Protein AF-A0A6G9NEA3-F1 (afdb_monomer_lite)

pLDDT: mean 80.81, std 11.54, range [42.62, 92.19]

Structure (mmCIF, N/CA/C/O backbone):
data_AF-A0A6G9NEA3-F1
#
_entry.id   AF-A0A6G9NEA3-F1
#
loop_
_atom_site.group_PDB
_atom_site.id
_atom_site.type_symbol
_atom_site.label_atom_id
_atom_site.label_alt_id
_atom_site.label_comp_id
_atom_site.label_asym_id
_atom_site.label_entity_id
_atom_site.label_seq_id
_atom_site.pdbx_PDB_ins_code
_atom_site.Cartn_x
_atom_site.Cartn_y
_atom_site.Cartn_z
_atom_site.occupancy
_atom_site.B_iso_or_equiv
_atom_site.auth_seq_id
_atom_site.auth_comp_id
_atom_site.auth_asym_id
_atom_site.auth_atom_id
_atom_site.pdbx_PDB_model_num
ATOM 1 N N . MET A 1 1 ? -14.540 21.307 9.129 1.00 42.62 1 MET A N 1
ATOM 2 C CA . MET A 1 1 ? -15.300 20.104 8.724 1.00 42.62 1 MET A CA 1
ATOM 3 C C . MET A 1 1 ? -14.407 18.895 8.956 1.00 42.62 1 MET A C 1
ATOM 5 O O . MET A 1 1 ? -13.262 18.945 8.523 1.00 42.62 1 MET A O 1
ATOM 9 N N . ARG A 1 2 ? -14.862 17.873 9.697 1.00 49.06 2 ARG A N 1
ATOM 10 C CA . ARG A 1 2 ? -14.111 16.610 9.819 1.00 49.06 2 ARG A CA 1
ATOM 11 C C . ARG A 1 2 ? -14.050 15.959 8.432 1.00 49.06 2 ARG A C 1
ATOM 13 O O . ARG A 1 2 ? -15.046 15.963 7.715 1.00 49.06 2 ARG A O 1
ATOM 20 N N . TYR A 1 3 ? -12.865 15.511 8.030 1.00 51.56 3 TYR A N 1
ATOM 21 C CA . TYR A 1 3 ? -12.646 14.836 6.752 1.00 51.56 3 TYR A CA 1
ATOM 22 C C . TYR A 1 3 ? -13.442 13.525 6.727 1.00 51.56 3 TYR A C 1
ATOM 24 O O . TYR A 1 3 ? -13.307 12.723 7.646 1.00 51.56 3 TYR A O 1
ATOM 32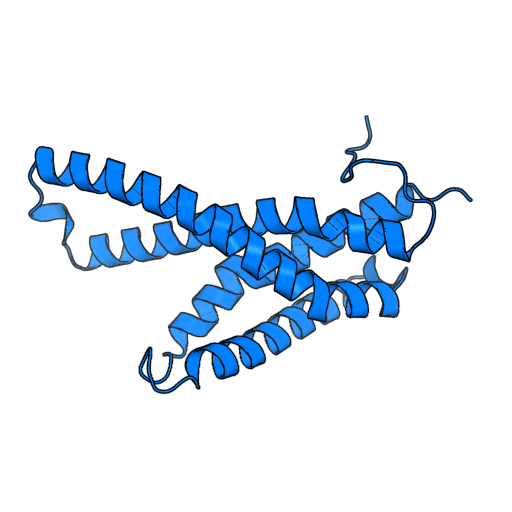 N N . ARG A 1 4 ? -14.275 13.341 5.695 1.00 57.34 4 ARG A N 1
ATOM 33 C CA . ARG A 1 4 ? -15.233 12.236 5.578 1.00 57.34 4 ARG A CA 1
ATOM 34 C C . ARG A 1 4 ? -14.719 11.222 4.562 1.00 57.34 4 ARG A C 1
ATOM 36 O O . ARG A 1 4 ? -14.738 11.480 3.360 1.00 57.34 4 ARG A O 1
ATOM 43 N N . ALA A 1 5 ? -14.228 10.088 5.037 1.00 53.56 5 ALA A N 1
ATOM 44 C CA . ALA A 1 5 ? -13.597 9.076 4.193 1.00 53.56 5 ALA A CA 1
ATOM 45 C C . ALA A 1 5 ? -14.573 7.971 3.755 1.00 53.56 5 ALA A C 1
ATOM 47 O O . ALA A 1 5 ? -14.311 6.795 3.973 1.00 53.56 5 ALA A O 1
ATOM 48 N N . GLY A 1 6 ? -15.727 8.325 3.184 1.00 56.78 6 GLY A N 1
ATOM 49 C CA . GLY A 1 6 ? -16.719 7.325 2.776 1.00 56.78 6 GLY A CA 1
ATOM 50 C C . GLY A 1 6 ? -17.952 7.910 2.087 1.00 56.78 6 GLY A C 1
ATOM 51 O O . GLY A 1 6 ? -18.280 9.083 2.259 1.00 56.78 6 GLY A O 1
ATOM 52 N N . PHE A 1 7 ? -18.657 7.074 1.318 1.00 60.97 7 PHE A N 1
ATOM 53 C CA . PHE A 1 7 ? -19.892 7.425 0.597 1.00 60.97 7 PHE A CA 1
ATOM 54 C C . PHE A 1 7 ? -21.162 7.365 1.479 1.00 60.97 7 PHE A C 1
ATOM 56 O O . PHE A 1 7 ? -22.262 7.146 0.980 1.00 60.97 7 PHE A O 1
ATOM 63 N N . GLY A 1 8 ? -21.035 7.546 2.798 1.00 64.50 8 GLY A N 1
ATOM 64 C CA . GLY A 1 8 ? -22.147 7.487 3.752 1.00 64.50 8 GLY A CA 1
ATOM 65 C C . GLY A 1 8 ? -21.667 7.387 5.201 1.00 64.50 8 GLY A C 1
ATOM 66 O O . GLY A 1 8 ? -20.497 7.098 5.434 1.00 64.50 8 GLY A O 1
ATOM 67 N N . ALA A 1 9 ? -22.556 7.642 6.167 1.00 68.25 9 ALA A N 1
ATOM 68 C CA . ALA A 1 9 ? -22.260 7.401 7.582 1.00 68.25 9 ALA A CA 1
ATOM 69 C C . ALA A 1 9 ? -22.343 5.888 7.867 1.00 68.25 9 ALA A C 1
ATOM 71 O O . ALA A 1 9 ? -23.358 5.273 7.520 1.00 68.25 9 ALA A O 1
ATOM 72 N N . PRO A 1 10 ? -21.309 5.262 8.453 1.00 76.81 10 PRO A N 1
ATOM 73 C CA . PRO A 1 10 ? -21.353 3.839 8.756 1.00 76.81 10 PRO A CA 1
ATOM 74 C C . PRO A 1 10 ? -22.347 3.548 9.890 1.00 76.81 10 PRO A C 1
ATOM 76 O O . PRO A 1 10 ?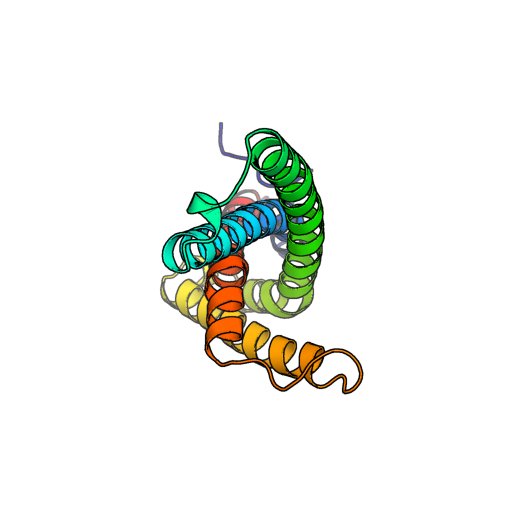 -22.418 4.270 10.877 1.00 76.81 10 PRO A O 1
ATOM 79 N N . VAL A 1 11 ? -23.095 2.451 9.759 1.00 81.62 11 VAL A N 1
ATOM 80 C CA . VAL A 1 11 ? -24.069 1.965 10.765 1.00 81.62 11 VAL A CA 1
ATOM 81 C C . VAL A 1 11 ? -23.523 0.816 11.616 1.00 81.62 11 VAL A C 1
ATOM 83 O O . VAL A 1 11 ? -24.143 0.388 12.581 1.00 81.62 11 VAL A O 1
ATOM 86 N N . SER A 1 12 ? -22.359 0.282 11.252 1.00 85.94 12 SER A N 1
ATOM 87 C CA . SER A 1 12 ? -21.700 -0.816 11.955 1.00 85.94 12 SER A CA 1
ATOM 88 C C . SER A 1 12 ? -20.183 -0.748 11.791 1.00 85.94 12 SER A C 1
ATOM 90 O O . SER A 1 12 ? -19.668 -0.175 10.823 1.00 85.94 12 SER A O 1
ATOM 92 N N . ARG A 1 13 ? -19.454 -1.421 12.687 1.00 85.38 13 ARG A N 1
ATOM 93 C CA . ARG A 1 13 ? -17.992 -1.561 12.583 1.00 85.38 13 ARG A CA 1
ATOM 94 C C . ARG A 1 13 ? -17.551 -2.194 11.265 1.00 85.38 13 ARG A C 1
ATOM 96 O O . ARG A 1 13 ? -16.566 -1.744 10.700 1.00 85.38 13 ARG A O 1
ATOM 103 N N . LEU A 1 14 ? -18.291 -3.183 10.756 1.00 88.38 14 LEU A N 1
ATOM 104 C CA . LEU A 1 14 ? -17.993 -3.820 9.470 1.00 88.38 14 LEU A CA 1
ATOM 105 C C . LEU A 1 14 ? -18.121 -2.832 8.308 1.00 88.38 14 LEU A C 1
ATOM 107 O O . LEU A 1 14 ? -17.253 -2.770 7.445 1.00 88.38 14 LEU A O 1
ATOM 111 N N . THR A 1 15 ? -19.189 -2.034 8.292 1.00 86.19 15 THR A N 1
ATOM 112 C CA . THR A 1 15 ? -19.374 -1.014 7.251 1.00 86.19 15 THR A CA 1
ATOM 113 C C . THR A 1 15 ? -18.339 0.104 7.358 1.00 86.19 15 THR A C 1
ATOM 115 O O . THR A 1 15 ? -17.864 0.582 6.332 1.00 86.19 15 THR A O 1
ATOM 118 N N . ALA A 1 16 ? -17.933 0.483 8.576 1.00 85.75 16 ALA A N 1
ATOM 119 C CA . ALA A 1 16 ? -16.876 1.468 8.808 1.00 85.75 16 ALA A CA 1
ATOM 120 C C . ALA A 1 16 ? -15.509 0.972 8.306 1.00 85.75 16 ALA A C 1
ATOM 122 O O . ALA A 1 16 ? -14.792 1.702 7.630 1.00 85.75 16 ALA A O 1
ATOM 123 N N . THR A 1 17 ? -15.154 -0.286 8.585 1.00 89.38 17 THR A N 1
ATOM 124 C CA . THR A 1 17 ? -13.878 -0.854 8.133 1.00 89.38 17 THR A CA 1
ATOM 125 C C . THR A 1 17 ? -13.865 -1.118 6.629 1.00 89.38 17 THR A C 1
ATOM 127 O O . THR A 1 17 ? -12.904 -0.760 5.956 1.00 89.38 17 THR A O 1
ATOM 130 N N . ALA A 1 18 ? -14.938 -1.682 6.071 1.00 90.06 18 ALA A N 1
ATOM 131 C CA . ALA A 1 18 ? -15.010 -1.998 4.646 1.00 90.06 18 ALA A CA 1
ATOM 132 C C . ALA A 1 18 ? -15.060 -0.743 3.755 1.00 90.06 18 ALA A C 1
ATOM 134 O O . ALA A 1 18 ? -14.431 -0.712 2.699 1.00 90.06 18 ALA A O 1
ATOM 135 N N . SER A 1 19 ? -15.764 0.314 4.176 1.00 88.31 19 SER A N 1
ATOM 136 C CA . SER A 1 19 ? -15.865 1.560 3.394 1.00 88.31 19 SER A CA 1
ATOM 137 C C . SER A 1 19 ? -14.533 2.303 3.260 1.00 88.31 19 SER A C 1
ATOM 139 O O . SER A 1 19 ? -14.323 2.985 2.257 1.00 88.31 19 SER A O 1
ATOM 141 N N . ALA A 1 20 ? -13.600 2.100 4.195 1.00 90.25 20 ALA A N 1
ATOM 142 C CA . ALA A 1 20 ? -12.250 2.650 4.131 1.00 90.25 20 ALA A CA 1
ATOM 143 C C . ALA A 1 20 ? -11.392 2.048 2.998 1.00 90.25 20 ALA A C 1
ATOM 145 O O . ALA A 1 20 ? -10.418 2.670 2.575 1.00 90.25 20 ALA A O 1
ATOM 146 N N . ILE A 1 21 ? -11.742 0.867 2.470 1.00 91.31 21 ILE A N 1
ATOM 147 C CA . ILE A 1 21 ? -10.927 0.145 1.477 1.00 91.31 21 ILE A CA 1
ATOM 148 C C . ILE A 1 21 ? -10.787 0.944 0.181 1.00 91.31 21 ILE A C 1
ATOM 150 O O . ILE A 1 21 ? -9.674 1.136 -0.306 1.00 91.31 21 ILE A O 1
ATOM 154 N N . VAL A 1 22 ? -11.901 1.430 -0.370 1.00 91.19 22 VAL A N 1
ATOM 155 C CA . VAL A 1 22 ? -11.923 2.129 -1.664 1.00 91.19 22 VAL A CA 1
ATOM 156 C C . VAL A 1 22 ? -11.050 3.390 -1.652 1.00 91.19 22 VAL A C 1
ATOM 158 O O . VAL A 1 22 ? -10.100 3.440 -2.437 1.00 91.19 22 VAL A O 1
ATOM 161 N N . PRO A 1 23 ? -11.274 4.388 -0.771 1.00 90.88 23 PRO A N 1
ATOM 162 C CA . PRO A 1 23 ? -10.452 5.594 -0.768 1.00 90.88 23 PRO A CA 1
ATOM 163 C C . PRO A 1 23 ? -8.982 5.286 -0.467 1.00 90.88 23 PRO A C 1
ATOM 165 O O . PRO A 1 23 ? -8.099 5.878 -1.086 1.00 90.88 23 PRO A O 1
ATOM 168 N N . THR A 1 24 ? -8.692 4.333 0.426 1.00 91.44 24 THR A N 1
ATOM 169 C CA . THR A 1 24 ? -7.306 3.934 0.685 1.00 91.44 24 THR A CA 1
ATOM 170 C C . THR A 1 24 ? -6.647 3.320 -0.540 1.00 91.44 24 THR A C 1
ATOM 172 O O . THR A 1 24 ? -5.508 3.667 -0.841 1.00 91.44 24 THR A O 1
ATOM 175 N N . SER A 1 25 ? -7.335 2.423 -1.241 1.00 92.00 25 SER A N 1
ATOM 176 C CA . SER A 1 25 ? -6.778 1.731 -2.400 1.00 92.00 25 SER A CA 1
ATOM 177 C C . SER A 1 25 ? -6.408 2.694 -3.526 1.00 92.00 25 SER A C 1
ATOM 179 O O . SER A 1 25 ? -5.340 2.558 -4.111 1.00 92.00 25 SER A O 1
ATOM 181 N N . ILE A 1 26 ? -7.223 3.728 -3.754 1.00 92.00 26 ILE A N 1
ATOM 182 C CA . ILE A 1 26 ? -6.943 4.779 -4.739 1.00 92.00 26 ILE A CA 1
ATOM 183 C C . ILE A 1 26 ? -5.694 5.570 -4.334 1.00 92.00 26 ILE A C 1
ATOM 185 O O . ILE A 1 26 ? -4.788 5.748 -5.145 1.00 92.00 26 ILE A O 1
ATOM 189 N N . ILE A 1 27 ? -5.620 6.010 -3.072 1.00 91.12 27 ILE A N 1
ATOM 190 C CA . ILE A 1 27 ? -4.484 6.795 -2.562 1.00 91.12 27 ILE A CA 1
ATOM 191 C C . ILE A 1 27 ? -3.189 5.980 -2.633 1.00 91.12 27 ILE A C 1
ATOM 193 O O . ILE A 1 27 ? -2.188 6.449 -3.167 1.00 91.12 27 ILE A O 1
ATOM 197 N N . ALA A 1 28 ? -3.203 4.756 -2.110 1.00 90.31 28 ALA A N 1
ATOM 198 C CA . ALA A 1 28 ? -2.028 3.898 -2.071 1.00 90.31 28 ALA A CA 1
ATOM 199 C C . ALA A 1 28 ? -1.628 3.389 -3.465 1.00 90.31 28 ALA A C 1
ATOM 201 O O . ALA A 1 28 ? -0.438 3.310 -3.748 1.00 90.31 28 ALA A O 1
ATOM 202 N N . GLY A 1 29 ? -2.586 3.127 -4.358 1.00 89.19 29 GLY A N 1
ATOM 203 C CA . GLY A 1 29 ? -2.314 2.782 -5.754 1.00 89.19 29 GLY A CA 1
ATOM 204 C C . GLY A 1 29 ? -1.630 3.919 -6.513 1.00 89.19 29 GLY A C 1
ATOM 205 O O . GLY A 1 29 ? -0.637 3.686 -7.203 1.00 89.19 29 GLY A O 1
ATOM 206 N N . ALA A 1 30 ? -2.102 5.157 -6.335 1.00 89.38 30 ALA A N 1
ATOM 207 C CA . ALA A 1 30 ? -1.483 6.338 -6.933 1.00 89.38 30 ALA A CA 1
ATOM 208 C C . ALA A 1 30 ? -0.074 6.597 -6.372 1.00 89.38 30 ALA A C 1
ATOM 210 O O . ALA A 1 30 ? 0.869 6.785 -7.139 1.00 89.38 30 ALA A O 1
ATOM 211 N N . ILE A 1 31 ? 0.085 6.555 -5.042 1.00 90.56 31 ILE A N 1
ATOM 212 C CA . ILE A 1 31 ? 1.389 6.736 -4.385 1.00 90.56 31 ILE A CA 1
ATOM 213 C C . ILE A 1 31 ? 2.363 5.645 -4.824 1.00 90.56 31 ILE A C 1
ATOM 215 O O . ILE A 1 31 ? 3.477 5.962 -5.230 1.00 90.56 31 ILE A O 1
ATOM 219 N N . GLY A 1 32 ? 1.946 4.380 -4.807 1.00 88.81 32 GLY A N 1
ATOM 220 C CA . GLY A 1 32 ? 2.821 3.276 -5.174 1.00 88.81 32 GLY A CA 1
ATOM 221 C C . GLY A 1 32 ? 3.249 3.309 -6.627 1.00 88.81 32 GLY A C 1
ATOM 222 O O . GLY A 1 32 ? 4.419 3.083 -6.922 1.00 88.81 32 GLY A O 1
ATOM 223 N N . THR A 1 33 ? 2.349 3.698 -7.528 1.00 89.19 33 THR A N 1
ATOM 224 C CA . THR A 1 33 ? 2.700 3.885 -8.940 1.00 89.19 33 THR A CA 1
ATOM 225 C C . THR A 1 33 ? 3.682 5.039 -9.116 1.00 89.19 33 THR A C 1
ATOM 227 O O . THR A 1 33 ? 4.656 4.901 -9.850 1.00 89.19 33 THR A O 1
ATOM 230 N N . ALA A 1 34 ? 3.482 6.157 -8.412 1.00 88.25 34 ALA A N 1
ATOM 231 C CA . ALA A 1 34 ? 4.412 7.281 -8.452 1.00 88.25 34 ALA A CA 1
ATOM 232 C C . ALA A 1 34 ? 5.801 6.904 -7.905 1.00 88.25 34 ALA A C 1
ATOM 234 O O . ALA A 1 34 ? 6.809 7.232 -8.529 1.00 88.25 34 ALA A O 1
ATOM 235 N N . CYS A 1 35 ? 5.864 6.179 -6.783 1.00 89.31 35 CYS A N 1
ATOM 236 C CA . CYS A 1 35 ? 7.114 5.684 -6.200 1.00 89.31 35 CYS A CA 1
ATOM 237 C C . CYS A 1 35 ? 7.848 4.727 -7.148 1.00 89.31 35 CYS A C 1
ATOM 239 O O . CYS A 1 35 ? 9.044 4.894 -7.382 1.00 89.31 35 CYS A O 1
ATOM 241 N N . LEU A 1 36 ? 7.124 3.773 -7.735 1.00 86.81 36 LEU A N 1
ATOM 242 C CA . LEU A 1 36 ? 7.668 2.802 -8.681 1.00 86.81 36 LEU A CA 1
ATOM 243 C C . LEU A 1 36 ? 8.202 3.490 -9.946 1.00 86.81 36 LEU A C 1
ATOM 245 O O . LEU A 1 36 ? 9.320 3.214 -10.375 1.00 86.81 36 LEU A O 1
ATOM 249 N N . MET A 1 37 ? 7.452 4.440 -10.507 1.00 85.56 37 MET A N 1
ATOM 250 C CA . MET A 1 37 ? 7.886 5.194 -11.687 1.00 85.56 37 MET A CA 1
ATOM 251 C C . MET A 1 37 ? 9.091 6.086 -11.396 1.00 85.56 37 MET A C 1
ATOM 253 O O . MET A 1 37 ? 10.007 6.147 -12.212 1.00 85.56 37 MET A O 1
ATOM 257 N N . LEU A 1 38 ? 9.132 6.737 -10.230 1.00 87.69 38 LEU A N 1
ATOM 258 C CA . LEU A 1 38 ? 10.296 7.517 -9.813 1.00 87.69 38 LEU A CA 1
ATOM 259 C C . LEU A 1 38 ? 11.537 6.629 -9.674 1.00 87.69 38 LEU A C 1
ATOM 261 O O . LEU A 1 38 ? 12.613 7.017 -10.120 1.00 87.69 38 LEU A O 1
ATOM 265 N N . PHE A 1 39 ? 11.393 5.434 -9.099 1.00 87.38 39 PHE A N 1
ATOM 266 C CA . PHE A 1 39 ? 12.494 4.483 -8.984 1.00 87.38 39 PHE A CA 1
ATOM 267 C C . PHE A 1 39 ? 13.046 4.080 -10.358 1.00 87.38 39 PHE A C 1
ATOM 269 O O . PHE A 1 39 ? 14.252 4.184 -10.581 1.00 87.38 39 PHE A O 1
ATOM 276 N N . TYR A 1 40 ? 12.178 3.687 -11.297 1.00 84.19 40 TYR A N 1
ATOM 277 C CA . TYR A 1 40 ? 12.612 3.334 -12.653 1.00 84.19 40 TYR A CA 1
ATOM 278 C C . TYR A 1 40 ? 13.222 4.521 -13.402 1.00 84.19 40 TYR A C 1
ATOM 280 O O . TYR A 1 40 ? 14.222 4.348 -14.096 1.00 84.19 40 TYR A O 1
ATOM 288 N N . LEU A 1 41 ? 12.684 5.731 -13.218 1.00 85.62 41 LEU A N 1
ATOM 289 C CA . LEU A 1 41 ? 13.256 6.949 -13.790 1.00 85.62 41 LEU A CA 1
ATOM 290 C C . LEU A 1 41 ? 14.685 7.179 -13.277 1.00 85.62 41 LEU A C 1
ATOM 292 O O . LEU A 1 41 ? 15.595 7.406 -14.069 1.00 85.62 41 LEU A O 1
ATOM 296 N N . LEU A 1 42 ? 14.898 7.082 -11.962 1.00 86.88 42 LEU A N 1
ATOM 297 C CA . LEU A 1 42 ? 16.218 7.251 -11.352 1.00 86.88 42 LEU A CA 1
ATOM 298 C C . LEU A 1 42 ? 17.202 6.163 -11.801 1.00 86.88 42 LEU A C 1
ATOM 300 O O . LEU A 1 42 ? 18.365 6.469 -12.060 1.00 86.88 42 LEU A O 1
ATOM 304 N N . ALA A 1 43 ? 16.742 4.917 -11.940 1.00 85.06 43 ALA A N 1
ATOM 305 C CA . ALA A 1 43 ? 17.557 3.820 -12.455 1.00 85.06 43 ALA A CA 1
ATOM 306 C C . ALA A 1 43 ? 17.985 4.066 -13.913 1.00 85.06 43 ALA A C 1
ATOM 308 O O . ALA A 1 43 ? 19.169 3.949 -14.231 1.00 85.06 43 ALA A O 1
ATOM 309 N N . ALA A 1 44 ? 17.057 4.492 -14.775 1.00 82.75 44 ALA A N 1
ATOM 310 C CA . ALA A 1 44 ? 17.349 4.844 -16.164 1.00 82.75 44 ALA A CA 1
ATOM 311 C C . ALA A 1 44 ? 18.281 6.070 -16.273 1.00 82.75 44 ALA A C 1
ATOM 313 O O . ALA A 1 44 ? 19.178 6.104 -17.117 1.00 82.75 44 ALA A O 1
ATOM 314 N N . MET A 1 45 ? 18.141 7.055 -15.374 1.00 84.56 45 MET A N 1
ATOM 315 C CA . MET A 1 45 ? 19.074 8.185 -15.266 1.00 84.56 45 MET A CA 1
ATOM 316 C C . MET A 1 45 ? 20.482 7.733 -14.882 1.00 84.56 45 MET A C 1
ATOM 318 O O . MET A 1 45 ? 21.447 8.168 -15.507 1.00 84.56 45 MET A O 1
ATOM 322 N N . ALA A 1 46 ? 20.609 6.843 -13.896 1.00 87.19 46 ALA A N 1
ATOM 323 C CA . ALA A 1 46 ? 21.898 6.300 -13.475 1.00 87.19 46 ALA A CA 1
ATOM 324 C C . ALA A 1 46 ? 22.559 5.435 -14.563 1.00 87.19 46 ALA A C 1
ATOM 326 O O . ALA A 1 46 ? 23.782 5.437 -14.686 1.00 87.19 46 ALA A O 1
ATOM 327 N N . ALA A 1 47 ? 21.759 4.743 -15.379 1.00 86.62 47 ALA A N 1
ATOM 328 C CA . ALA A 1 47 ? 22.222 3.982 -16.539 1.00 86.62 47 ALA A CA 1
ATOM 329 C C . ALA A 1 47 ? 22.594 4.866 -17.749 1.00 86.62 47 ALA A C 1
ATOM 331 O O . ALA A 1 47 ? 23.146 4.373 -18.730 1.00 86.62 47 ALA A O 1
ATOM 332 N N . GLY A 1 48 ? 22.322 6.174 -17.682 1.00 81.25 48 GLY A N 1
ATOM 333 C CA . GLY A 1 48 ? 22.656 7.133 -18.730 1.00 81.25 48 GLY A CA 1
ATOM 334 C C . GLY A 1 48 ? 21.732 7.098 -19.952 1.00 81.25 48 GLY A C 1
ATOM 335 O O . GLY A 1 48 ? 22.060 7.702 -20.973 1.00 81.25 48 GLY A O 1
ATOM 336 N N . GLU A 1 49 ? 20.568 6.448 -19.859 1.00 80.44 49 GLU A N 1
ATOM 337 C CA . GLU A 1 49 ? 19.644 6.269 -20.991 1.00 80.44 49 GLU A CA 1
ATOM 338 C C . GLU A 1 49 ? 19.079 7.592 -21.528 1.00 80.44 49 GLU A C 1
ATOM 340 O O . GLU A 1 49 ? 18.700 7.691 -22.692 1.00 80.44 49 GLU A O 1
ATOM 345 N N . PHE A 1 50 ? 19.073 8.645 -20.708 1.00 74.31 50 PHE A N 1
ATOM 346 C CA . PHE A 1 50 ? 18.555 9.954 -21.103 1.00 74.31 50 PHE A CA 1
ATOM 347 C C . PHE A 1 50 ? 19.539 10.812 -21.906 1.00 74.31 50 PHE A C 1
ATOM 349 O O . PHE A 1 50 ? 19.114 11.776 -22.537 1.00 74.31 50 PHE A O 1
ATOM 356 N N . PHE A 1 51 ? 20.833 10.480 -21.923 1.00 70.50 51 PHE A N 1
ATOM 357 C CA . PHE A 1 51 ? 21.838 11.279 -22.638 1.00 70.50 51 PHE A CA 1
ATOM 358 C C . PHE A 1 51 ? 21.845 11.040 -24.157 1.00 70.50 51 PHE A C 1
ATOM 360 O O . PHE A 1 51 ? 22.489 11.790 -24.887 1.00 70.50 51 PHE A O 1
ATOM 367 N N . SER A 1 52 ? 21.127 10.023 -24.640 1.00 70.56 52 SER A N 1
ATOM 368 C CA . SER A 1 52 ? 21.033 9.658 -26.060 1.00 70.56 52 SER A CA 1
ATOM 369 C C . SER A 1 52 ? 19.664 9.9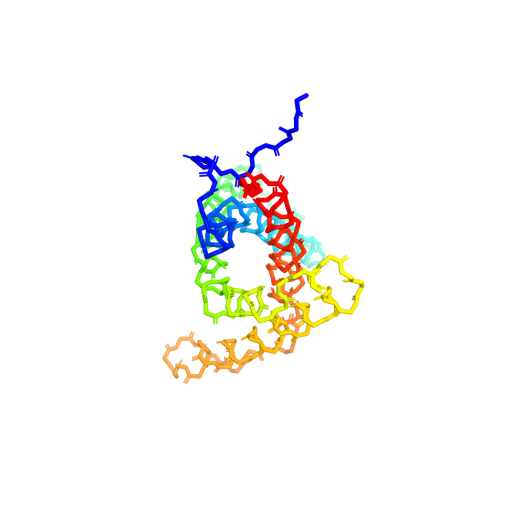52 -26.691 1.00 70.56 52 SER A C 1
ATOM 371 O O . SER A 1 52 ? 19.479 9.704 -27.884 1.00 70.56 52 SER A O 1
ATOM 373 N N . LEU A 1 53 ? 18.700 10.482 -25.928 1.00 76.88 53 LEU A N 1
ATOM 374 C CA . LEU A 1 53 ? 17.337 10.714 -26.410 1.00 76.88 53 LEU A CA 1
ATOM 375 C C . LEU A 1 53 ? 17.228 12.005 -27.232 1.00 76.88 53 LEU A C 1
ATOM 377 O O . LEU A 1 53 ? 17.624 13.086 -26.801 1.00 76.88 53 LEU A O 1
ATOM 381 N N . SER A 1 54 ? 16.620 11.895 -28.413 1.00 88.19 54 SER A N 1
ATOM 382 C CA . SER A 1 54 ? 16.167 13.048 -29.195 1.00 88.19 54 SER A CA 1
ATO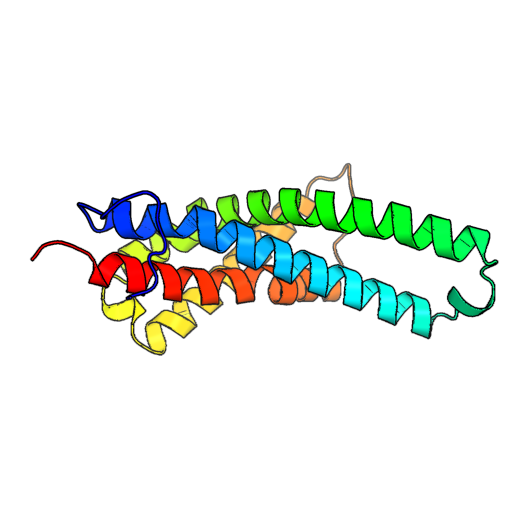M 383 C C . SER A 1 54 ? 14.953 13.722 -28.537 1.00 88.19 54 SER A C 1
ATOM 385 O O . SER A 1 54 ? 14.267 13.117 -27.711 1.00 88.19 54 SER A O 1
ATOM 387 N N . LEU A 1 55 ? 14.635 14.961 -28.942 1.00 85.56 55 LEU A N 1
ATOM 388 C CA . LEU A 1 55 ? 13.448 15.690 -28.465 1.00 85.56 55 LEU A CA 1
ATOM 389 C C . LEU A 1 55 ? 12.149 14.883 -28.674 1.00 85.56 55 LEU A C 1
ATOM 391 O O . LEU A 1 55 ? 11.328 14.783 -27.763 1.00 85.56 55 LEU A O 1
ATOM 395 N N . ASP A 1 56 ? 11.997 14.247 -29.839 1.00 86.62 56 ASP A N 1
ATOM 396 C CA . ASP A 1 56 ? 10.855 13.371 -30.141 1.00 86.62 56 ASP A CA 1
ATOM 397 C C . ASP A 1 56 ? 10.828 12.122 -29.248 1.00 86.62 56 ASP A C 1
ATOM 399 O O . ASP A 1 56 ? 9.759 11.670 -28.828 1.00 86.62 56 ASP A O 1
ATOM 403 N N . GLY A 1 57 ? 12.004 11.588 -28.899 1.00 83.19 57 GLY A N 1
ATOM 404 C CA . GLY A 1 57 ? 12.144 10.501 -27.932 1.00 83.19 57 GLY A CA 1
ATOM 405 C C . GLY A 1 57 ? 11.694 10.913 -26.528 1.00 83.19 57 GLY A C 1
ATOM 406 O O . GLY A 1 57 ? 10.970 10.164 -25.873 1.00 83.19 57 GLY A O 1
ATOM 407 N N . MET A 1 58 ? 12.035 12.130 -26.092 1.00 82.06 58 MET A N 1
ATOM 408 C CA . MET A 1 58 ? 11.592 12.676 -24.802 1.00 82.06 58 MET A CA 1
ATOM 409 C C . MET A 1 58 ? 10.074 12.897 -24.756 1.00 82.06 58 MET A C 1
ATOM 411 O O . MET A 1 58 ? 9.435 12.551 -23.762 1.00 82.06 58 MET A O 1
ATOM 415 N N . LEU A 1 59 ? 9.478 13.430 -25.830 1.00 86.00 59 LEU A N 1
ATOM 416 C CA . LEU A 1 59 ? 8.023 13.607 -25.925 1.00 86.00 59 LEU A CA 1
ATOM 417 C C . LEU A 1 59 ? 7.286 12.263 -25.929 1.00 86.00 59 LEU A C 1
ATOM 419 O O . LEU A 1 59 ? 6.292 12.101 -25.220 1.00 86.00 59 LEU A O 1
ATOM 423 N N . SER A 1 60 ? 7.803 11.279 -26.667 1.00 85.19 60 SER A N 1
ATOM 424 C CA . SER A 1 60 ? 7.242 9.924 -26.692 1.00 85.19 60 SER A CA 1
ATOM 425 C C . SER A 1 60 ? 7.317 9.260 -25.315 1.00 85.19 60 SER A C 1
ATOM 427 O O . SER A 1 60 ? 6.330 8.684 -24.855 1.00 85.19 60 SER A O 1
ATOM 429 N N . PHE A 1 61 ? 8.447 9.406 -24.614 1.00 82.94 61 PHE A N 1
ATOM 430 C CA . PHE A 1 61 ? 8.617 8.912 -23.248 1.00 82.94 61 PHE A CA 1
ATOM 431 C C . PHE A 1 61 ? 7.628 9.562 -22.274 1.00 82.94 61 PHE A C 1
ATOM 433 O O . PHE A 1 61 ? 7.052 8.873 -21.436 1.00 82.94 61 PHE A O 1
ATOM 440 N N . LEU A 1 62 ? 7.370 10.867 -22.408 1.00 84.38 62 LEU A N 1
ATOM 441 C CA . LEU A 1 62 ? 6.403 11.572 -21.567 1.00 84.38 62 LEU A CA 1
ATOM 442 C C . LEU A 1 62 ? 4.971 11.059 -21.779 1.00 84.38 62 LEU A C 1
ATOM 444 O O . LEU A 1 62 ? 4.254 10.825 -20.807 1.00 84.38 62 LEU A O 1
ATOM 448 N N . VAL A 1 63 ? 4.555 10.860 -23.034 1.00 87.00 63 VAL A N 1
ATOM 449 C CA . VAL A 1 63 ? 3.207 10.363 -23.360 1.00 87.00 63 VAL A CA 1
ATOM 450 C C . VAL A 1 63 ? 3.022 8.925 -22.876 1.00 87.00 63 VAL A C 1
ATOM 452 O O . VAL A 1 63 ? 2.049 8.627 -22.181 1.00 87.00 63 VAL A O 1
ATOM 455 N N . VAL A 1 64 ? 3.969 8.040 -23.197 1.00 86.12 64 VAL A N 1
ATOM 456 C CA . VAL A 1 64 ? 3.911 6.627 -22.795 1.00 86.12 64 VAL A CA 1
ATOM 457 C C . VAL A 1 64 ? 4.035 6.490 -21.279 1.00 86.12 64 VAL A C 1
ATOM 459 O O . VAL A 1 64 ? 3.269 5.747 -20.671 1.00 86.12 64 VAL A O 1
ATOM 462 N N . GLY A 1 65 ? 4.935 7.246 -20.649 1.00 84.19 65 GLY A N 1
ATOM 463 C CA . GLY A 1 65 ? 5.101 7.280 -19.199 1.00 84.19 65 GLY A CA 1
ATOM 464 C C . GLY A 1 65 ? 3.852 7.795 -18.485 1.00 84.19 65 GLY A C 1
ATOM 465 O O . GLY A 1 65 ? 3.412 7.188 -17.512 1.00 84.19 65 GLY A O 1
ATOM 466 N N . GLY A 1 66 ? 3.219 8.854 -19.000 1.00 84.44 66 GLY A N 1
ATOM 467 C CA . GLY A 1 66 ? 1.950 9.361 -18.475 1.00 84.44 66 GLY A CA 1
ATOM 468 C C . GLY A 1 66 ? 0.823 8.329 -18.567 1.00 84.44 66 GLY A C 1
ATOM 469 O O . GLY A 1 66 ? 0.096 8.113 -17.595 1.00 84.44 66 GLY A O 1
ATOM 470 N N . PHE A 1 67 ? 0.715 7.631 -19.702 1.00 86.38 67 PHE A N 1
ATOM 471 C CA . PHE A 1 67 ? -0.241 6.535 -19.865 1.00 86.38 67 PHE A CA 1
ATOM 472 C C . PHE A 1 67 ? 0.053 5.366 -18.910 1.00 86.38 67 PHE A C 1
ATOM 474 O O . PHE A 1 67 ? -0.860 4.856 -18.260 1.00 86.38 67 PHE A O 1
ATOM 481 N N . ALA A 1 68 ? 1.325 4.989 -18.756 1.00 83.88 68 ALA A N 1
ATOM 482 C CA . ALA A 1 68 ? 1.757 3.944 -17.833 1.00 83.88 68 ALA A CA 1
ATOM 483 C C . ALA A 1 68 ? 1.446 4.296 -16.369 1.00 83.88 68 ALA A C 1
ATOM 485 O O . ALA A 1 68 ? 0.967 3.437 -15.634 1.00 83.88 68 ALA A O 1
ATOM 486 N N . VAL A 1 69 ? 1.624 5.557 -15.952 1.00 86.81 69 VAL A N 1
ATOM 487 C CA . VAL A 1 69 ? 1.221 6.039 -14.618 1.00 86.81 69 VAL A CA 1
ATOM 488 C C . VAL A 1 69 ? -0.288 5.918 -14.428 1.00 86.81 69 VAL A C 1
ATOM 490 O O . VAL A 1 69 ? -0.737 5.470 -13.373 1.00 86.81 69 VAL A O 1
ATOM 493 N N . ALA A 1 70 ? -1.087 6.300 -15.428 1.00 87.38 70 ALA A N 1
ATOM 494 C CA . ALA A 1 70 ? -2.542 6.230 -15.332 1.00 87.38 70 ALA A CA 1
ATOM 495 C C . ALA A 1 70 ? -3.028 4.778 -15.193 1.00 87.38 70 ALA A C 1
ATOM 497 O O . ALA A 1 70 ? -3.747 4.449 -14.247 1.00 87.38 70 ALA A O 1
ATOM 498 N N . VAL A 1 71 ? -2.582 3.892 -16.089 1.00 88.06 71 VAL A N 1
ATOM 499 C CA . VAL A 1 71 ? -2.927 2.463 -16.056 1.00 88.06 71 VAL A CA 1
ATOM 500 C C . VAL A 1 71 ? -2.381 1.797 -14.793 1.00 88.06 71 VAL A C 1
ATOM 502 O O . VAL A 1 71 ? -3.108 1.064 -14.122 1.00 88.06 71 VAL A O 1
ATOM 505 N N . GLY A 1 72 ? -1.136 2.102 -14.426 1.00 84.50 72 GLY A N 1
ATOM 506 C CA . GLY A 1 72 ? -0.484 1.603 -13.219 1.00 84.50 72 GLY A CA 1
ATOM 507 C C . GLY A 1 72 ? -1.219 2.016 -11.949 1.00 84.50 72 GLY A C 1
ATOM 508 O O . GLY A 1 72 ? -1.417 1.184 -11.074 1.00 84.50 72 GLY A O 1
ATOM 509 N N . SER A 1 73 ? -1.729 3.249 -11.879 1.00 88.69 73 SER A N 1
ATOM 510 C CA . SER A 1 73 ? -2.494 3.732 -10.721 1.00 88.69 73 SER A CA 1
ATOM 511 C C . SER A 1 73 ? -3.830 3.008 -10.582 1.00 88.69 73 SER A C 1
ATOM 513 O O . SER A 1 73 ? -4.225 2.662 -9.469 1.00 88.69 73 SER A O 1
ATOM 515 N N . ILE A 1 74 ? -4.510 2.734 -11.702 1.00 89.19 74 ILE A N 1
ATOM 516 C CA . ILE A 1 74 ? -5.757 1.959 -11.715 1.00 89.19 74 ILE A CA 1
ATOM 517 C C . ILE A 1 74 ? -5.477 0.520 -11.271 1.00 89.19 74 ILE A C 1
ATOM 519 O O . ILE A 1 74 ? -6.105 0.034 -10.330 1.00 89.19 74 ILE A O 1
ATOM 523 N N . ALA A 1 75 ? -4.508 -0.149 -11.899 1.00 85.31 75 ALA A N 1
ATOM 524 C CA . ALA A 1 75 ? -4.127 -1.515 -11.550 1.00 85.31 75 ALA A CA 1
ATOM 525 C C . ALA A 1 75 ? -3.659 -1.613 -10.089 1.00 85.31 75 ALA A C 1
ATOM 527 O O . ALA A 1 75 ? -4.111 -2.480 -9.342 1.00 85.31 75 ALA A O 1
ATOM 528 N N . GLY A 1 76 ? -2.823 -0.670 -9.655 1.00 85.69 76 GLY A N 1
ATOM 529 C CA . GLY A 1 76 ? -2.335 -0.542 -8.289 1.00 85.69 76 GLY A CA 1
ATOM 530 C C . GLY A 1 76 ? -3.467 -0.352 -7.287 1.00 85.69 76 GLY A C 1
ATOM 531 O O . GLY A 1 76 ? -3.439 -0.970 -6.223 1.00 85.69 76 GLY A O 1
ATOM 532 N N . ALA A 1 77 ? -4.501 0.423 -7.627 1.00 90.06 77 ALA A N 1
ATOM 533 C CA . ALA A 1 77 ? -5.684 0.561 -6.785 1.00 90.06 77 ALA A CA 1
ATOM 534 C C . ALA A 1 77 ? -6.459 -0.759 -6.666 1.00 90.06 77 ALA A C 1
ATOM 536 O O . ALA A 1 77 ? -6.779 -1.164 -5.552 1.00 90.06 77 ALA A O 1
ATOM 537 N N . PHE A 1 78 ? -6.696 -1.483 -7.764 1.00 87.62 78 PHE A N 1
ATOM 538 C CA . PHE A 1 78 ? -7.360 -2.794 -7.710 1.00 87.62 78 PHE A CA 1
ATOM 539 C C . PHE A 1 78 ? -6.581 -3.812 -6.876 1.00 87.62 78 PHE A C 1
ATOM 541 O O . PHE A 1 78 ? -7.152 -4.463 -6.000 1.00 87.62 78 PHE A O 1
ATOM 548 N N . VAL A 1 79 ? -5.271 -3.914 -7.108 1.00 84.44 79 VAL A N 1
ATOM 549 C CA . VAL A 1 79 ? -4.390 -4.809 -6.350 1.00 84.44 79 VAL A CA 1
ATOM 550 C C . VAL A 1 79 ? -4.412 -4.431 -4.872 1.00 84.44 79 VAL A C 1
ATOM 552 O O . VAL A 1 79 ? -4.624 -5.286 -4.014 1.00 84.44 79 VAL A O 1
ATOM 555 N N . THR A 1 80 ? -4.282 -3.143 -4.557 1.00 88.25 80 THR A N 1
ATOM 556 C CA . THR A 1 80 ? -4.319 -2.670 -3.171 1.00 88.25 80 THR A CA 1
ATOM 557 C C . THR A 1 80 ? -5.669 -2.946 -2.512 1.00 88.25 80 THR A C 1
ATOM 559 O O . THR A 1 80 ? -5.707 -3.400 -1.370 1.00 88.25 80 THR A O 1
ATOM 562 N N . ALA A 1 81 ? -6.781 -2.720 -3.216 1.00 89.75 81 ALA A N 1
ATOM 563 C CA . ALA A 1 81 ? -8.116 -3.029 -2.714 1.00 89.75 81 ALA A CA 1
ATOM 564 C C . ALA A 1 81 ? -8.246 -4.521 -2.389 1.00 89.75 81 ALA A C 1
ATOM 566 O O . ALA A 1 81 ? -8.705 -4.872 -1.305 1.00 89.75 81 ALA A O 1
ATOM 567 N N . PHE A 1 82 ? -7.774 -5.394 -3.280 1.00 86.69 82 PHE A N 1
ATOM 568 C CA . PHE A 1 82 ? -7.761 -6.838 -3.065 1.00 86.69 82 PHE A CA 1
ATOM 569 C C . PHE A 1 82 ? -6.954 -7.231 -1.816 1.00 86.69 82 PHE A C 1
ATOM 571 O O . PHE A 1 82 ? -7.453 -7.972 -0.966 1.00 86.69 82 PHE A O 1
ATOM 578 N N . TYR A 1 83 ? -5.756 -6.663 -1.635 1.00 83.69 83 TYR A N 1
ATOM 579 C CA . TYR A 1 83 ? -4.952 -6.872 -0.423 1.00 83.69 83 TYR A CA 1
ATOM 580 C C . TYR A 1 83 ? -5.668 -6.414 0.848 1.00 83.69 83 TYR A C 1
ATOM 582 O O . TYR A 1 83 ? -5.655 -7.112 1.866 1.00 83.69 83 TYR A O 1
ATOM 590 N N . LEU A 1 84 ? -6.297 -5.242 0.805 1.00 89.62 84 LEU A N 1
ATOM 591 C CA . LEU A 1 84 ? -7.033 -4.712 1.944 1.00 89.62 84 LEU A CA 1
ATOM 592 C C . LEU A 1 84 ? -8.263 -5.559 2.266 1.00 89.62 84 LEU A C 1
ATOM 594 O O . LEU A 1 84 ? -8.548 -5.740 3.440 1.00 89.62 84 LEU A O 1
ATOM 598 N N . VAL A 1 85 ? -8.953 -6.130 1.278 1.00 90.69 85 VAL A N 1
ATOM 599 C CA . VAL A 1 85 ? -10.086 -7.038 1.521 1.00 90.69 85 VAL A CA 1
ATOM 600 C C . VAL A 1 85 ? -9.628 -8.327 2.207 1.00 90.69 85 VAL A C 1
ATOM 602 O O . VAL A 1 85 ? -10.240 -8.738 3.190 1.00 90.69 85 VAL A O 1
ATOM 605 N N . ILE A 1 86 ? -8.556 -8.958 1.719 1.00 88.19 86 ILE A N 1
ATOM 606 C CA . ILE A 1 86 ? -8.123 -10.273 2.221 1.00 88.19 86 ILE A CA 1
ATOM 607 C C . ILE A 1 86 ? -7.397 -10.166 3.559 1.00 88.19 86 ILE A C 1
ATOM 609 O O . ILE A 1 86 ? -7.614 -10.987 4.445 1.00 88.19 86 ILE A O 1
ATOM 613 N N . PHE A 1 87 ? -6.531 -9.166 3.716 1.00 87.19 87 PHE A N 1
ATOM 614 C CA . PHE A 1 87 ? -5.645 -9.071 4.876 1.00 87.19 87 PHE A CA 1
ATOM 615 C C . PHE A 1 87 ? -5.973 -7.867 5.753 1.00 87.19 87 PHE A C 1
ATOM 617 O O . PHE A 1 87 ? -6.058 -7.996 6.972 1.00 87.19 87 PHE A O 1
ATOM 624 N N . GLY A 1 88 ? -6.201 -6.698 5.151 1.00 87.38 88 GLY A N 1
ATOM 625 C CA . GLY A 1 88 ? -6.461 -5.466 5.899 1.00 87.38 88 GLY A CA 1
ATOM 626 C C . GLY A 1 88 ? -7.748 -5.527 6.724 1.00 87.38 88 GLY A C 1
ATOM 627 O O . GLY A 1 88 ? -7.744 -5.209 7.913 1.00 87.38 88 GLY A O 1
ATOM 628 N N . LEU A 1 89 ? -8.850 -5.955 6.114 1.00 91.88 89 LEU A N 1
ATOM 629 C CA . LEU A 1 89 ? -10.180 -5.974 6.704 1.00 91.88 89 LEU A CA 1
ATOM 630 C C . LEU A 1 89 ? -10.267 -6.939 7.893 1.00 91.88 89 LEU A C 1
ATOM 632 O O . LEU A 1 89 ? -10.665 -6.472 8.964 1.00 91.88 89 LEU A O 1
ATOM 636 N N . PRO A 1 90 ? -9.837 -8.214 7.798 1.00 90.94 90 PRO A N 1
ATOM 637 C CA . PRO A 1 90 ? -9.807 -9.096 8.961 1.00 90.94 90 PRO A CA 1
ATOM 638 C C . PRO A 1 90 ? -8.951 -8.541 10.099 1.00 90.94 90 PRO A C 1
ATOM 640 O O . PRO A 1 90 ? -9.387 -8.549 11.248 1.00 90.94 90 PRO A O 1
ATOM 643 N N . VAL A 1 91 ? -7.770 -7.991 9.798 1.00 89.88 91 VAL A N 1
ATOM 644 C CA . VAL A 1 91 ? -6.886 -7.404 10.818 1.00 89.88 91 VAL A CA 1
ATOM 645 C C . VAL A 1 91 ? -7.546 -6.214 11.508 1.00 89.88 91 VAL A C 1
ATOM 647 O O . VAL A 1 91 ? -7.519 -6.127 12.734 1.00 89.88 91 VAL A O 1
ATOM 650 N N . ALA A 1 92 ? -8.178 -5.314 10.752 1.00 89.75 92 ALA A N 1
ATOM 651 C CA . ALA A 1 92 ? -8.877 -4.163 11.315 1.00 89.75 92 ALA A CA 1
ATOM 652 C C . ALA A 1 92 ? -10.060 -4.583 12.203 1.00 89.75 92 ALA A C 1
ATOM 654 O O . ALA A 1 92 ? -10.244 -4.020 13.284 1.00 89.75 92 ALA A O 1
ATOM 655 N N . LEU A 1 93 ? -10.822 -5.600 11.787 1.00 91.81 93 LEU A N 1
ATOM 656 C CA . LEU A 1 93 ? -11.925 -6.155 12.575 1.00 91.81 93 LEU A CA 1
ATOM 657 C C . LEU A 1 93 ? -11.433 -6.829 13.864 1.00 91.81 93 LEU A C 1
ATOM 659 O O . LEU A 1 93 ? -12.019 -6.611 14.921 1.00 91.81 93 LEU A O 1
ATOM 663 N N . LEU A 1 94 ? -10.340 -7.597 13.793 1.00 92.19 94 LEU A N 1
ATOM 664 C CA . LEU A 1 94 ? -9.732 -8.263 14.950 1.00 92.19 94 LEU A CA 1
ATOM 665 C C . LEU A 1 94 ? -9.117 -7.270 15.943 1.00 92.19 94 LEU A C 1
ATOM 667 O O . LEU A 1 94 ? -9.183 -7.480 17.154 1.00 92.19 94 LEU A O 1
ATOM 671 N N . LEU A 1 95 ? -8.511 -6.187 15.449 1.00 88.62 95 LEU A N 1
ATOM 672 C CA . LEU A 1 95 ? -7.914 -5.162 16.303 1.00 88.62 95 LEU A CA 1
ATOM 673 C C . LEU A 1 95 ? -8.972 -4.275 16.972 1.00 88.62 95 LEU A C 1
ATOM 675 O O . LEU A 1 95 ? -8.754 -3.848 18.109 1.00 88.62 95 LEU A O 1
ATOM 679 N N . GLY A 1 96 ? -10.095 -3.988 16.304 1.00 87.25 96 GLY A N 1
ATOM 680 C CA . GLY A 1 96 ? -11.130 -3.088 16.822 1.00 87.25 96 GLY A CA 1
ATOM 681 C C . GLY A 1 96 ? -10.528 -1.760 17.299 1.00 87.25 96 GLY A C 1
ATOM 682 O O . GLY A 1 96 ? -9.718 -1.155 16.601 1.00 87.25 96 GLY A O 1
ATOM 683 N N . GLU A 1 97 ? -10.823 -1.343 18.535 1.00 86.62 97 GLU A N 1
ATOM 684 C CA . GLU A 1 97 ? -10.263 -0.110 19.126 1.00 86.62 97 GLU A CA 1
ATOM 685 C C . GLU A 1 97 ? -8.731 -0.113 19.245 1.00 86.62 97 GLU A C 1
ATOM 687 O O . GLU A 1 97 ? -8.086 0.940 19.233 1.00 86.62 97 GLU A O 1
ATOM 692 N N . ARG A 1 98 ? -8.101 -1.296 19.314 1.00 88.25 98 ARG A N 1
ATOM 693 C CA . ARG A 1 98 ? -6.637 -1.404 19.417 1.00 88.25 98 ARG A CA 1
ATOM 694 C C . ARG A 1 98 ? -5.938 -0.914 18.154 1.00 88.25 98 ARG A C 1
ATOM 696 O O . ARG A 1 98 ? -4.742 -0.621 18.221 1.00 88.25 98 ARG A O 1
ATOM 703 N N . ILE A 1 99 ? -6.661 -0.746 17.042 1.00 87.25 99 ILE A N 1
ATOM 704 C CA . ILE A 1 99 ? -6.132 -0.149 15.814 1.00 87.25 99 ILE A CA 1
ATOM 705 C C . ILE A 1 99 ? -5.601 1.277 16.055 1.00 87.25 99 ILE A C 1
ATOM 707 O O . ILE A 1 99 ? -4.627 1.688 15.424 1.00 87.25 99 ILE A O 1
ATOM 711 N N . ARG A 1 100 ? -6.145 2.005 17.046 1.00 88.62 100 ARG A N 1
ATOM 712 C CA . ARG A 1 100 ? -5.695 3.351 17.446 1.00 88.62 100 ARG A CA 1
ATOM 713 C C . ARG A 1 100 ? -4.313 3.354 18.112 1.00 88.62 100 ARG A C 1
ATOM 715 O O . ARG A 1 100 ? -3.639 4.380 18.124 1.00 88.62 100 ARG A O 1
ATOM 722 N N . THR A 1 101 ? -3.842 2.210 18.607 1.00 89.62 101 THR A N 1
ATOM 723 C CA . THR A 1 101 ? -2.572 2.110 19.345 1.00 89.62 101 THR A CA 1
ATOM 724 C C . THR A 1 101 ? -1.352 1.944 18.423 1.00 89.62 101 THR A C 1
ATOM 726 O O . THR A 1 101 ? -1.493 1.438 17.305 1.00 89.62 101 THR A O 1
ATOM 729 N N . PRO A 1 102 ? -0.132 2.282 18.892 1.00 86.69 102 PRO A N 1
ATOM 730 C CA . PRO A 1 102 ? 1.109 1.981 18.168 1.00 86.69 102 PRO A CA 1
ATOM 731 C C . PRO A 1 102 ? 1.309 0.481 17.909 1.00 86.69 102 PRO A C 1
ATOM 733 O O . PRO A 1 102 ? 1.813 0.091 16.861 1.00 86.69 102 PRO A O 1
ATOM 736 N N . LYS A 1 103 ? 0.852 -0.382 18.829 1.00 87.25 103 LYS A N 1
ATOM 737 C CA . LYS A 1 103 ? 0.891 -1.842 18.643 1.00 87.25 103 LYS A CA 1
ATOM 738 C C . LYS A 1 103 ? -0.008 -2.282 17.485 1.00 87.25 103 LYS A C 1
ATOM 740 O O . LYS A 1 103 ? 0.400 -3.113 16.681 1.00 87.25 103 LYS A O 1
ATOM 745 N N . GLY A 1 104 ? -1.197 -1.688 17.362 1.00 82.44 104 GLY A N 1
ATOM 746 C CA . GLY A 1 104 ? -2.096 -1.925 16.231 1.00 82.44 104 GLY A CA 1
ATOM 747 C C . GLY A 1 104 ? -1.480 -1.516 14.891 1.00 82.44 104 GLY A C 1
ATOM 748 O O . GLY A 1 104 ? -1.647 -2.228 13.902 1.00 82.44 104 GLY A O 1
ATOM 749 N N . LEU A 1 105 ? -0.708 -0.421 14.864 1.00 83.56 105 LEU A N 1
ATOM 750 C CA . LEU A 1 105 ? 0.055 -0.018 13.680 1.00 83.56 105 LEU A CA 1
ATOM 751 C C . LEU A 1 105 ? 1.108 -1.069 13.301 1.00 83.56 105 LEU A C 1
ATOM 753 O O . LEU A 1 105 ? 1.132 -1.502 12.153 1.00 83.56 105 LEU A O 1
ATOM 757 N N . ALA A 1 106 ? 1.928 -1.505 14.262 1.00 85.06 106 ALA A N 1
ATOM 758 C CA . ALA A 1 106 ? 2.964 -2.507 14.018 1.00 85.06 106 ALA A CA 1
ATOM 759 C C . ALA A 1 106 ? 2.375 -3.828 13.493 1.00 85.06 106 ALA A C 1
ATOM 761 O O . ALA A 1 106 ? 2.893 -4.390 12.534 1.00 85.06 106 ALA A O 1
ATOM 762 N N . ILE A 1 107 ? 1.249 -4.282 14.057 1.00 85.94 107 ILE A N 1
ATOM 763 C CA . ILE A 1 107 ? 0.541 -5.487 13.591 1.00 85.94 107 ILE A CA 1
ATOM 764 C C . ILE A 1 107 ? -0.000 -5.294 12.170 1.00 85.94 107 ILE A C 1
ATOM 766 O O . ILE A 1 107 ? 0.124 -6.195 11.343 1.00 85.94 107 ILE A O 1
ATOM 770 N N . SER A 1 108 ? -0.567 -4.124 11.863 1.00 80.38 108 SER A N 1
ATOM 771 C CA . SER A 1 108 ? -1.090 -3.821 10.522 1.00 80.38 108 SER A CA 1
ATOM 772 C C . SER A 1 108 ? 0.027 -3.815 9.475 1.00 80.38 108 SER A C 1
ATOM 774 O O . SER A 1 108 ? -0.123 -4.411 8.413 1.00 80.38 108 SER A O 1
ATOM 776 N N . MET A 1 109 ? 1.171 -3.202 9.798 1.00 81.38 109 MET A N 1
ATOM 777 C CA . MET A 1 109 ? 2.359 -3.189 8.939 1.00 81.38 109 MET A CA 1
ATOM 778 C C . MET A 1 109 ? 2.957 -4.588 8.770 1.00 81.38 109 MET A C 1
ATOM 780 O O . MET A 1 109 ? 3.227 -4.994 7.645 1.00 81.38 109 MET A O 1
ATOM 784 N N . ALA A 1 110 ? 3.108 -5.350 9.857 1.00 84.38 110 ALA A N 1
ATOM 785 C CA . ALA A 1 110 ? 3.639 -6.711 9.809 1.00 84.38 110 ALA A CA 1
ATOM 786 C C . ALA A 1 110 ? 2.729 -7.652 9.009 1.00 84.38 110 ALA A C 1
ATOM 788 O O . ALA A 1 110 ? 3.216 -8.464 8.225 1.00 84.38 110 ALA A O 1
ATOM 789 N N . THR A 1 111 ? 1.409 -7.516 9.159 1.00 81.75 111 THR A N 1
ATOM 790 C CA . THR A 1 111 ? 0.457 -8.330 8.395 1.00 81.75 111 THR A CA 1
ATOM 791 C C . THR A 1 111 ? 0.438 -7.925 6.928 1.00 81.75 111 THR A C 1
ATOM 793 O O . THR A 1 111 ? 0.412 -8.799 6.070 1.00 81.75 111 THR A O 1
ATOM 796 N N . GLY A 1 112 ? 0.528 -6.624 6.626 1.00 75.69 112 GLY A N 1
ATOM 797 C CA . GLY A 1 112 ? 0.728 -6.143 5.261 1.00 75.69 112 GLY A CA 1
ATOM 798 C C . GLY A 1 112 ? 1.998 -6.728 4.641 1.00 75.69 112 GLY A C 1
ATOM 799 O O . GLY A 1 112 ? 1.942 -7.292 3.552 1.00 75.69 112 GLY A O 1
ATOM 800 N N . ALA A 1 113 ? 3.119 -6.678 5.363 1.00 77.31 113 ALA A N 1
ATOM 801 C CA . ALA A 1 113 ? 4.390 -7.213 4.894 1.00 77.31 113 ALA A CA 1
ATOM 802 C C . ALA A 1 113 ? 4.344 -8.732 4.658 1.00 77.31 113 ALA A C 1
ATOM 804 O O . ALA A 1 113 ? 4.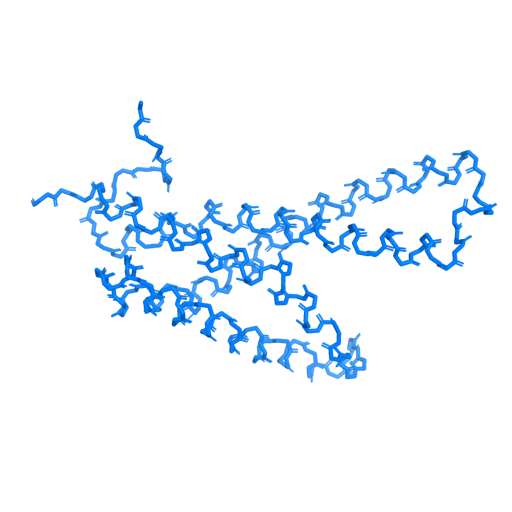776 -9.212 3.611 1.00 77.31 113 ALA A O 1
ATOM 805 N N . GLY A 1 114 ? 3.765 -9.491 5.595 1.00 78.12 114 GLY A N 1
ATOM 806 C CA . GLY A 1 114 ? 3.573 -10.934 5.448 1.00 78.12 114 GLY A CA 1
ATOM 807 C C . GLY A 1 114 ? 2.652 -11.288 4.278 1.00 78.12 114 GLY A C 1
ATOM 808 O O . GLY A 1 114 ? 2.981 -12.160 3.477 1.00 78.12 114 GLY A O 1
ATOM 809 N N . ALA A 1 115 ? 1.534 -10.575 4.131 1.00 74.12 115 ALA A N 1
ATOM 810 C CA . ALA A 1 115 ? 0.603 -10.746 3.020 1.00 74.12 115 ALA A CA 1
ATOM 811 C C . ALA A 1 115 ? 1.276 -10.506 1.667 1.00 74.12 115 ALA A C 1
ATOM 813 O O . ALA A 1 115 ? 1.148 -11.315 0.750 1.00 74.12 115 ALA A O 1
ATOM 814 N N . ALA A 1 116 ? 2.028 -9.415 1.563 1.00 71.44 116 ALA A N 1
ATOM 815 C CA . ALA A 1 116 ? 2.766 -9.072 0.364 1.00 71.44 116 ALA A CA 1
ATOM 816 C C . ALA A 1 116 ? 3.821 -10.121 0.025 1.00 71.44 116 ALA A C 1
ATOM 818 O O . ALA A 1 116 ? 3.901 -10.513 -1.133 1.00 71.44 116 ALA A O 1
ATOM 819 N N . ALA A 1 117 ? 4.565 -10.638 1.009 1.00 71.75 117 ALA A N 1
ATOM 820 C CA . ALA A 1 117 ? 5.531 -11.718 0.802 1.00 71.75 117 ALA A CA 1
ATOM 821 C C . ALA A 1 117 ? 4.870 -13.020 0.308 1.00 71.75 117 ALA A C 1
ATOM 823 O O . ALA A 1 117 ? 5.417 -13.712 -0.550 1.00 71.75 117 ALA A O 1
ATOM 824 N N . VAL A 1 118 ? 3.680 -13.354 0.818 1.00 71.81 118 VAL A N 1
ATOM 825 C CA . VAL A 1 118 ? 2.924 -14.538 0.377 1.00 71.81 118 VAL A CA 1
ATOM 826 C C . VAL A 1 118 ? 2.407 -14.360 -1.048 1.00 71.81 118 VAL A C 1
ATOM 828 O O . VAL A 1 118 ? 2.578 -15.251 -1.877 1.00 71.81 118 VAL A O 1
ATOM 831 N N . VAL A 1 119 ? 1.792 -13.218 -1.350 1.00 67.06 119 VAL A N 1
ATOM 832 C CA . VAL A 1 119 ? 1.183 -12.969 -2.662 1.00 67.06 119 VAL A CA 1
ATOM 833 C C . VAL A 1 119 ? 2.237 -12.752 -3.740 1.00 67.06 119 VAL A C 1
ATOM 835 O O . VAL A 1 119 ? 2.056 -13.262 -4.836 1.00 67.06 119 VAL A O 1
ATOM 838 N N . SER A 1 120 ? 3.354 -12.082 -3.452 1.00 64.00 120 SER A N 1
ATOM 839 C CA . SER A 1 120 ? 4.473 -12.003 -4.405 1.00 64.00 120 SER A CA 1
ATOM 840 C C . SER A 1 120 ? 5.006 -13.398 -4.736 1.00 64.00 120 SER A C 1
ATOM 842 O O . SER A 1 120 ? 5.143 -13.728 -5.908 1.00 64.00 120 SER A O 1
ATOM 844 N N . ARG A 1 121 ? 5.156 -14.292 -3.751 1.00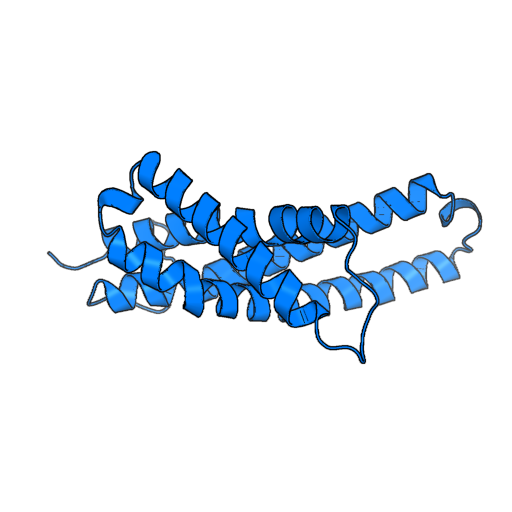 66.38 121 ARG A N 1
ATOM 845 C CA . ARG A 1 121 ? 5.485 -15.700 -4.037 1.00 66.38 121 ARG A CA 1
ATOM 846 C C . ARG A 1 121 ? 4.409 -16.439 -4.838 1.00 66.38 121 ARG A C 1
ATOM 848 O O . ARG A 1 121 ? 4.760 -17.307 -5.624 1.00 66.38 121 ARG A O 1
ATOM 855 N N . PHE A 1 122 ? 3.125 -16.136 -4.644 1.00 64.19 122 PHE A N 1
ATOM 856 C CA . PHE A 1 122 ? 2.021 -16.810 -5.344 1.00 64.19 122 PHE A CA 1
ATOM 857 C C . PHE A 1 122 ? 1.777 -16.289 -6.767 1.00 64.19 122 PHE A C 1
ATOM 859 O O . PHE A 1 122 ? 1.511 -17.077 -7.666 1.00 64.19 122 PHE A O 1
ATOM 866 N N . MET A 1 123 ? 1.865 -14.976 -6.985 1.00 57.84 123 MET A N 1
ATOM 867 C CA . MET A 1 123 ? 1.744 -14.368 -8.314 1.00 57.84 123 MET A CA 1
ATOM 868 C C . MET A 1 123 ? 2.914 -14.767 -9.214 1.00 57.84 123 MET A C 1
ATOM 870 O O . MET A 1 123 ? 2.719 -14.953 -10.411 1.00 57.84 123 MET A O 1
ATOM 874 N N . TRP A 1 124 ? 4.103 -14.946 -8.634 1.00 56.03 124 TRP A N 1
ATOM 875 C CA . TRP A 1 124 ? 5.324 -15.256 -9.375 1.00 56.03 124 TRP A CA 1
ATOM 876 C C . TRP A 1 124 ? 5.721 -16.737 -9.366 1.00 56.03 124 TRP A C 1
ATOM 878 O O . TRP A 1 124 ? 6.670 -17.116 -10.041 1.00 56.03 124 TRP A O 1
ATOM 888 N N . SER A 1 125 ? 4.981 -17.606 -8.669 1.00 49.56 125 SER A N 1
ATOM 889 C CA . SER A 1 125 ? 5.099 -19.064 -8.831 1.00 49.56 125 SER A CA 1
ATOM 890 C C . SER A 1 125 ? 4.309 -19.601 -10.029 1.00 49.56 125 SER A C 1
ATOM 892 O O . SER A 1 125 ? 4.309 -20.808 -10.268 1.00 49.56 125 SER A O 1
ATOM 894 N N . VAL A 1 126 ? 3.653 -18.725 -10.803 1.00 51.06 126 VAL A N 1
ATOM 895 C CA . VAL A 1 126 ? 2.992 -19.074 -12.064 1.00 51.06 126 VAL A CA 1
ATOM 896 C C . VAL A 1 126 ? 4.072 -19.219 -13.152 1.00 51.06 126 VAL A C 1
ATOM 898 O O . VAL A 1 126 ? 4.576 -18.206 -13.640 1.00 51.06 126 VAL A O 1
ATOM 901 N N . PRO A 1 127 ? 4.434 -20.446 -13.582 1.00 46.75 127 PRO A N 1
ATOM 902 C CA . PRO A 1 127 ? 5.682 -20.714 -14.316 1.00 46.75 127 PRO A CA 1
ATOM 903 C C . PRO A 1 127 ? 5.754 -20.133 -15.736 1.00 46.75 127 PRO A C 1
ATOM 905 O O . PRO A 1 127 ? 6.750 -20.312 -16.427 1.00 46.75 127 PRO A O 1
ATOM 908 N N . TRP A 1 128 ? 4.676 -19.510 -16.215 1.00 47.66 128 TRP A N 1
ATOM 909 C CA . TRP A 1 128 ? 4.535 -19.059 -17.600 1.00 47.66 128 TRP A CA 1
ATOM 910 C C . TRP A 1 128 ? 4.868 -17.573 -17.810 1.00 47.66 128 TRP A C 1
ATOM 912 O O . TRP A 1 128 ? 4.896 -17.143 -18.959 1.00 47.66 128 TRP A O 1
ATOM 922 N N . VAL A 1 129 ? 5.099 -16.784 -16.747 1.00 53.31 129 VAL A N 1
ATOM 923 C CA . VAL A 1 129 ? 5.137 -15.306 -16.852 1.00 53.31 129 VAL A CA 1
ATOM 924 C C . VAL A 1 129 ? 6.446 -14.652 -16.378 1.00 53.31 129 VAL A C 1
ATOM 926 O O . VAL A 1 129 ? 6.804 -13.613 -16.927 1.00 53.31 129 VAL A O 1
ATOM 929 N N . SER A 1 130 ? 7.221 -15.222 -15.447 1.00 50.25 130 SER A N 1
ATOM 930 C CA . SER A 1 130 ? 8.535 -14.654 -15.081 1.00 50.25 130 SER A CA 1
ATOM 931 C C . SER A 1 130 ? 9.456 -15.659 -14.381 1.00 50.25 130 SER A C 1
ATOM 933 O O . SER A 1 130 ? 8.994 -16.657 -13.832 1.00 50.25 130 SER A O 1
ATOM 935 N N . GLY A 1 131 ? 10.764 -15.375 -14.376 1.00 59.00 131 GLY A N 1
ATOM 936 C CA . GLY A 1 131 ? 11.725 -16.029 -13.478 1.00 59.00 131 GLY A CA 1
ATOM 937 C C . GLY A 1 131 ? 11.461 -15.702 -12.002 1.00 59.00 131 GLY A C 1
ATOM 938 O O . GLY A 1 131 ? 10.559 -14.921 -11.689 1.00 59.00 131 GLY A O 1
ATOM 939 N N . GLU A 1 132 ? 12.241 -16.306 -11.097 1.00 58.84 132 GLU A N 1
ATOM 940 C CA . GLU A 1 132 ? 12.132 -16.022 -9.661 1.00 58.84 132 GLU A CA 1
ATOM 941 C C . GLU A 1 132 ? 12.317 -14.517 -9.390 1.00 58.84 132 GLU A C 1
ATOM 943 O O . GLU A 1 132 ? 13.320 -13.943 -9.828 1.00 58.84 132 GLU A O 1
ATOM 948 N N . PRO A 1 133 ? 11.379 -13.870 -8.677 1.00 59.16 133 PRO A N 1
ATOM 949 C CA . PRO A 1 133 ? 11.458 -12.444 -8.406 1.00 59.16 133 PRO A CA 1
ATOM 950 C C . PRO A 1 133 ? 12.670 -12.128 -7.531 1.00 59.16 133 PRO A C 1
ATOM 952 O O . PRO A 1 133 ? 12.927 -12.781 -6.512 1.00 59.16 133 PRO A O 1
ATOM 955 N N . LEU A 1 134 ? 13.412 -11.090 -7.906 1.00 70.19 134 LEU A N 1
ATOM 956 C CA . LEU A 1 134 ? 14.589 -10.671 -7.154 1.00 70.19 134 LEU A CA 1
ATOM 957 C C . LEU A 1 134 ? 14.152 -10.056 -5.813 1.00 70.19 134 LEU A C 1
ATOM 959 O O . LEU A 1 134 ? 13.073 -9.474 -5.678 1.00 70.19 134 LEU A O 1
ATOM 963 N N . LEU A 1 135 ? 14.994 -10.165 -4.781 1.00 71.06 135 LEU A N 1
ATOM 964 C CA . LEU A 1 135 ? 14.673 -9.640 -3.442 1.00 71.06 135 LEU A CA 1
ATOM 965 C C . LEU A 1 135 ? 14.328 -8.139 -3.455 1.00 71.06 135 LEU A C 1
ATOM 967 O O . LEU A 1 135 ? 13.496 -7.692 -2.668 1.00 71.06 135 LEU A O 1
ATOM 971 N N . TRP A 1 136 ? 14.927 -7.368 -4.366 1.00 73.38 136 TRP A N 1
ATOM 972 C CA . TRP A 1 136 ? 14.662 -5.936 -4.493 1.00 73.38 136 TRP A CA 1
ATOM 973 C C . TRP A 1 136 ? 13.276 -5.631 -5.086 1.00 73.38 136 TRP A C 1
ATOM 975 O O . TRP A 1 136 ? 12.677 -4.630 -4.707 1.00 73.38 136 TRP A O 1
ATOM 985 N N . GLU A 1 137 ? 12.722 -6.496 -5.942 1.00 72.94 137 GLU A N 1
ATOM 986 C CA . GLU A 1 137 ? 11.375 -6.322 -6.514 1.00 72.94 137 GLU A CA 1
ATOM 987 C C . GLU A 1 137 ? 10.302 -6.481 -5.432 1.00 72.94 137 GLU A C 1
ATOM 989 O O . GLU A 1 137 ? 9.342 -5.713 -5.366 1.00 72.94 137 GLU A O 1
ATOM 994 N N . HIS A 1 138 ? 10.508 -7.430 -4.514 1.00 71.88 138 HIS A N 1
ATOM 995 C CA . HIS A 1 138 ? 9.648 -7.605 -3.345 1.00 71.88 138 HIS A CA 1
ATOM 996 C C . HIS A 1 138 ? 9.690 -6.386 -2.426 1.00 71.88 138 HIS A C 1
ATOM 998 O O . HIS A 1 138 ? 8.641 -5.912 -1.990 1.00 71.88 138 HIS A O 1
ATOM 1004 N N . ALA A 1 139 ? 10.895 -5.879 -2.143 1.00 75.69 139 ALA A N 1
ATOM 1005 C CA . ALA A 1 139 ? 11.077 -4.674 -1.339 1.00 75.69 139 ALA A CA 1
ATOM 1006 C C . ALA A 1 139 ? 10.368 -3.474 -1.984 1.00 75.69 139 ALA A C 1
ATOM 1008 O O . ALA A 1 139 ? 9.645 -2.747 -1.310 1.00 75.69 139 ALA A O 1
ATOM 1009 N N . LEU A 1 140 ? 10.468 -3.337 -3.307 1.00 78.56 140 LEU A N 1
ATOM 1010 C CA . LEU A 1 140 ? 9.828 -2.257 -4.046 1.00 78.56 140 LEU A CA 1
ATOM 1011 C C . LEU A 1 140 ? 8.293 -2.312 -3.964 1.00 78.56 140 LEU A C 1
ATOM 1013 O O . LEU A 1 140 ? 7.656 -1.278 -3.756 1.00 78.56 140 LEU A O 1
ATOM 1017 N N . VAL A 1 141 ? 7.689 -3.502 -4.077 1.00 77.19 141 VAL A N 1
ATOM 1018 C CA . VAL A 1 141 ? 6.233 -3.688 -3.918 1.00 77.19 141 VAL A CA 1
ATOM 1019 C C . VAL A 1 141 ? 5.787 -3.395 -2.482 1.00 77.19 141 VAL A C 1
ATOM 1021 O O . VAL A 1 141 ? 4.775 -2.718 -2.269 1.00 77.19 141 VAL A O 1
ATOM 1024 N N . LEU A 1 142 ? 6.546 -3.883 -1.499 1.00 78.38 142 LEU A N 1
ATOM 1025 C CA . LEU A 1 142 ? 6.299 -3.640 -0.079 1.00 78.38 142 LEU A CA 1
ATOM 1026 C C . LEU A 1 142 ? 6.303 -2.142 0.244 1.00 78.38 142 LEU A C 1
ATOM 1028 O O . LEU A 1 142 ? 5.336 -1.628 0.815 1.00 78.38 142 LEU A O 1
ATOM 1032 N N . ASP A 1 143 ? 7.357 -1.443 -0.165 1.00 80.56 143 ASP A N 1
ATOM 1033 C CA . ASP A 1 143 ? 7.562 -0.037 0.167 1.00 80.56 143 ASP A CA 1
ATOM 1034 C C . ASP A 1 143 ? 6.620 0.883 -0.608 1.00 80.56 143 ASP A C 1
ATOM 1036 O O . ASP A 1 143 ? 6.083 1.838 -0.045 1.00 80.56 143 ASP A O 1
ATOM 1040 N N . SER A 1 144 ? 6.369 0.580 -1.884 1.00 84.19 144 SER A N 1
ATOM 1041 C CA . SER A 1 144 ? 5.579 1.459 -2.749 1.00 84.19 144 SER A CA 1
ATOM 1042 C C . SER A 1 144 ? 4.077 1.287 -2.535 1.00 84.19 144 SER A C 1
ATOM 1044 O O . SER A 1 144 ? 3.345 2.269 -2.543 1.00 84.19 144 SER A O 1
ATOM 1046 N N . PHE A 1 145 ? 3.584 0.065 -2.315 1.00 82.12 145 PHE A N 1
ATOM 1047 C CA . PHE A 1 145 ? 2.137 -0.185 -2.279 1.00 82.12 145 PHE A CA 1
ATOM 1048 C C . PHE A 1 145 ? 1.643 -0.579 -0.889 1.00 82.12 145 PHE A C 1
ATOM 1050 O O . PHE A 1 145 ? 0.671 -0.017 -0.382 1.00 82.12 145 PHE A O 1
ATOM 1057 N N . VAL A 1 146 ? 2.320 -1.523 -0.241 1.00 82.00 146 VAL A N 1
ATOM 1058 C CA . VAL A 1 146 ? 1.796 -2.211 0.947 1.00 82.00 146 VAL A CA 1
ATOM 1059 C C . VAL A 1 146 ? 1.896 -1.340 2.195 1.00 82.00 146 VAL A C 1
ATOM 1061 O O . VAL A 1 146 ? 0.922 -1.224 2.943 1.00 82.00 146 VAL A O 1
ATOM 1064 N N . LEU A 1 147 ? 3.046 -0.698 2.420 1.00 83.69 147 LEU A N 1
ATOM 1065 C CA . LEU A 1 147 ? 3.236 0.198 3.561 1.00 83.69 147 LEU A CA 1
ATOM 1066 C C . LEU A 1 147 ? 2.312 1.427 3.491 1.00 83.69 147 LEU A C 1
ATOM 1068 O O . LEU A 1 147 ? 1.624 1.691 4.488 1.00 83.69 147 LEU A O 1
ATOM 1072 N N . PRO A 1 148 ? 2.193 2.138 2.349 1.00 86.88 148 PRO A N 1
ATOM 1073 C CA . PRO A 1 148 ? 1.207 3.202 2.203 1.00 86.88 148 PRO A CA 1
ATOM 1074 C C . PRO A 1 148 ? -0.218 2.697 2.422 1.00 86.88 148 PRO A C 1
ATOM 1076 O O . PRO A 1 148 ? -0.966 3.313 3.182 1.00 86.88 148 PRO A O 1
ATOM 1079 N N . ALA A 1 149 ? -0.588 1.552 1.839 1.00 87.81 149 ALA A N 1
ATOM 1080 C CA . ALA A 1 149 ? -1.913 0.972 2.026 1.00 87.81 149 ALA A CA 1
ATOM 1081 C C . ALA A 1 149 ? -2.219 0.705 3.503 1.00 87.81 149 ALA A C 1
ATOM 1083 O O . ALA A 1 149 ? -3.247 1.162 3.997 1.00 87.81 149 ALA A O 1
ATOM 1084 N N . ALA A 1 150 ? -1.321 0.044 4.238 1.00 85.88 150 ALA A N 1
ATOM 1085 C CA . ALA A 1 150 ? -1.510 -0.248 5.659 1.00 85.88 150 ALA A CA 1
ATOM 1086 C C . ALA A 1 150 ? -1.645 1.034 6.501 1.00 85.88 150 ALA A C 1
ATOM 1088 O O . ALA A 1 150 ? -2.512 1.127 7.377 1.00 85.88 150 ALA A O 1
ATOM 1089 N N . TRP A 1 151 ? -0.817 2.043 6.216 1.00 88.00 151 TRP A N 1
ATOM 1090 C CA . TRP A 1 151 ? -0.848 3.326 6.915 1.00 88.00 151 TRP A CA 1
ATOM 1091 C C . TRP A 1 151 ? -2.148 4.098 6.668 1.00 88.00 151 TRP A C 1
ATOM 1093 O O . TRP A 1 151 ? -2.823 4.515 7.618 1.00 88.00 151 TRP A O 1
ATOM 1103 N N . PHE A 1 152 ? -2.510 4.291 5.398 1.00 90.88 152 PHE A N 1
ATOM 1104 C CA . PHE A 1 152 ? -3.706 5.038 5.027 1.00 90.88 152 PHE A CA 1
ATOM 1105 C C . PHE A 1 152 ? -4.973 4.277 5.405 1.00 90.88 152 PHE A C 1
ATOM 1107 O O . PHE A 1 152 ? -5.899 4.904 5.911 1.00 90.88 152 PHE A O 1
ATOM 1114 N N . TYR A 1 153 ? -5.005 2.950 5.259 1.00 90.56 153 TYR A N 1
ATOM 1115 C CA . TYR A 1 153 ? -6.155 2.135 5.654 1.00 90.56 153 TYR A CA 1
ATOM 1116 C C . TYR A 1 153 ? -6.466 2.314 7.130 1.00 90.56 153 TYR A C 1
ATOM 1118 O O . TYR A 1 153 ? -7.586 2.656 7.494 1.00 90.56 153 TYR A O 1
ATOM 1126 N N . ARG A 1 154 ? -5.446 2.197 7.986 1.00 89.81 154 ARG A N 1
ATOM 1127 C CA . ARG A 1 154 ? -5.586 2.432 9.423 1.00 89.81 154 ARG A CA 1
ATOM 1128 C C . ARG A 1 154 ? -6.188 3.804 9.722 1.00 89.81 154 ARG A C 1
ATOM 1130 O O . ARG A 1 154 ? -7.085 3.903 10.554 1.00 89.81 154 ARG A O 1
ATOM 1137 N N . ARG A 1 155 ? -5.687 4.861 9.077 1.00 90.25 155 ARG A N 1
ATOM 1138 C CA . ARG A 1 155 ? -6.198 6.225 9.286 1.00 90.25 155 ARG A CA 1
ATOM 1139 C C . ARG A 1 155 ? -7.661 6.358 8.866 1.00 90.25 155 ARG A C 1
ATOM 1141 O O . ARG A 1 155 ? -8.433 6.938 9.623 1.00 90.25 155 ARG A O 1
ATOM 1148 N N . GLN A 1 156 ? -8.035 5.792 7.720 1.00 90.00 156 GLN A N 1
ATOM 1149 C CA . GLN A 1 156 ? -9.415 5.837 7.239 1.00 90.00 156 GLN A CA 1
ATOM 1150 C C . GLN A 1 156 ? -10.360 5.008 8.111 1.00 90.00 156 GLN A C 1
ATOM 1152 O O . GLN A 1 156 ? -11.446 5.474 8.434 1.00 90.00 156 GLN A O 1
ATOM 1157 N N . VAL A 1 157 ? -9.931 3.832 8.574 1.00 89.88 157 VAL A N 1
ATOM 1158 C CA . VAL A 1 157 ? -10.711 3.018 9.515 1.00 89.88 157 VAL A CA 1
ATOM 1159 C C . VAL A 1 157 ? -10.964 3.778 10.816 1.00 89.88 157 VAL A C 1
ATOM 1161 O O . VAL A 1 157 ? -12.095 3.802 11.283 1.00 89.88 157 VAL A O 1
ATOM 1164 N N . ILE A 1 158 ? -9.945 4.425 11.394 1.00 90.38 158 ILE A N 1
ATOM 1165 C CA . ILE A 1 158 ? -10.119 5.223 12.620 1.00 90.38 158 ILE A CA 1
ATOM 1166 C C . ILE A 1 158 ? -11.129 6.352 12.384 1.00 90.38 158 ILE A C 1
ATOM 1168 O O . ILE A 1 158 ? -12.051 6.505 13.178 1.00 90.38 158 ILE A O 1
ATOM 1172 N N . ALA A 1 159 ? -10.995 7.084 11.274 1.00 88.25 159 ALA A N 1
ATOM 1173 C CA . ALA A 1 159 ? -11.918 8.161 10.928 1.00 88.25 159 ALA A CA 1
ATOM 1174 C C . ALA A 1 159 ? -13.367 7.664 10.771 1.00 88.25 159 ALA A C 1
ATOM 1176 O O . ALA A 1 159 ? -14.283 8.299 11.278 1.00 88.25 159 ALA A O 1
ATOM 1177 N N . MET A 1 160 ? -13.574 6.510 10.130 1.00 86.81 160 MET A N 1
ATOM 1178 C CA . MET A 1 160 ? -14.900 5.900 9.970 1.00 86.81 160 MET A CA 1
ATOM 1179 C C . MET A 1 160 ? -15.475 5.370 11.292 1.00 86.81 160 MET A C 1
ATOM 1181 O O . MET A 1 160 ? -16.681 5.443 11.509 1.00 86.81 160 MET A O 1
ATOM 1185 N N . LEU A 1 161 ? -14.639 4.832 12.186 1.00 86.44 161 LEU A N 1
ATOM 1186 C CA . LEU A 1 161 ? -15.079 4.376 13.510 1.00 86.44 161 LEU A CA 1
ATOM 1187 C C . LEU A 1 161 ? -15.520 5.544 14.400 1.00 86.44 161 LEU A C 1
ATOM 1189 O O . LEU A 1 161 ? -16.463 5.384 15.166 1.00 86.44 161 LEU A O 1
ATOM 1193 N N . ASP A 1 162 ? -14.878 6.708 14.274 1.00 86.88 162 ASP A N 1
ATOM 1194 C CA . ASP A 1 162 ? -15.258 7.939 14.983 1.00 86.88 162 ASP A CA 1
ATOM 1195 C C . ASP A 1 162 ? -16.594 8.543 14.497 1.00 86.88 162 ASP A C 1
ATOM 1197 O O . ASP A 1 162 ? -17.098 9.483 15.113 1.00 86.88 162 ASP A O 1
ATOM 1201 N N . GLU A 1 163 ? -17.157 8.039 13.393 1.00 83.88 163 GLU A N 1
ATOM 1202 C CA . GLU A 1 163 ? -18.454 8.459 12.839 1.00 83.88 163 GLU A CA 1
ATOM 1203 C C . GLU A 1 163 ? -19.616 7.521 13.214 1.00 83.88 163 GLU A C 1
ATOM 1205 O O . GLU A 1 163 ? -20.756 7.792 12.831 1.00 83.88 163 GLU A O 1
ATOM 1210 N N . LEU A 1 164 ? -19.356 6.421 13.929 1.00 82.31 164 LEU A N 1
ATOM 1211 C CA . LEU A 1 164 ? -20.413 5.496 14.338 1.00 82.31 164 LEU A CA 1
ATOM 1212 C C . LEU A 1 164 ? -21.379 6.173 15.329 1.00 82.31 164 LEU A C 1
ATOM 1214 O O . LEU A 1 164 ? -20.921 6.903 16.208 1.00 82.31 164 LEU A O 1
ATOM 1218 N N . PRO A 1 165 ? -22.699 5.936 15.208 1.00 76.25 165 PRO A N 1
ATOM 1219 C CA . PRO A 1 165 ? -23.652 6.365 16.223 1.00 76.25 165 PRO A CA 1
ATOM 1220 C C . PRO A 1 165 ? -23.383 5.625 17.542 1.00 76.25 165 PRO A C 1
ATOM 1222 O O . PRO A 1 165 ? -23.084 4.428 17.516 1.00 76.25 165 PRO A O 1
ATOM 1225 N N . ASP A 1 166 ? -23.476 6.359 18.654 1.00 71.44 166 ASP A N 1
ATOM 1226 C CA . ASP A 1 166 ? -23.355 5.828 20.021 1.00 71.44 166 ASP A CA 1
ATOM 1227 C C . ASP A 1 166 ? -24.437 4.781 20.345 1.00 71.44 166 ASP A C 1
ATOM 1229 O O . ASP A 1 166 ? -25.605 4.968 19.918 1.00 71.44 166 ASP A O 1
#

Secondary structure (DSSP, 8-state):
-----SSS--SSHHHHHHHTHHHHHHHHHHHHHHHHHHHHHHHHHHTTGGGG--HHHHHHHHHHHHHHHHHHHHHHHHHHHHHIIIIIHHHHHHHGGGGGSHHHHHHHHHHHHHHHHHHHHHHH--TTT-SPPPHHHHHHHIIIIIHHHHHHHHHHHHHHHTTS--

Sequence (166 aa):
MRYRAGFGAPVSRLTATASAIVPTSIIAGAIGTACLMLFYLLAAMAAGEFFSLSLDGMLSFLVVGGFAVAVGSIAGAFVTAFYLVIFGLPVALLLGERIRTPKGLAISMATGAGAAAVVSRFMWSVPWVSGEPLLWEHALVLDSFVLPAAWFYRRQVIAMLDELPD

Foldseek 3Di:
DQDAQAPDQDADLLSLLLRLLQSLLLVLQLQLLVLVLVVVVVVCVVVVVVVPDDPVRVVVCVVVSVVSSVVSSVVSSVVLSVLCVVQVSVLCVVCPVVLPPPVVLVVLLVSLLVSLVVVLCVVVVPPPPDDDDDPVVSVSCSVRRRNSSSVSSSVSSVSSVVSHDD

Radius of gyration: 18.5 Å; chains: 1; bounding box: 47×41×50 Å